Protein AF-A0A959ZJ84-F1 (afdb_monomer_lite)

Secondary structure (DSSP, 8-state):
----HHHHHHHHHHHHHHHHHHHHTT-----S---S-HHHHHHHHTT-HHHHHHHHHHHH---HHHHHHHHHHHHHH-

Structure (mmCIF, N/CA/C/O backbone):
data_AF-A0A959ZJ84-F1
#
_entry.id   AF-A0A959ZJ84-F1
#
loop_
_atom_site.group_PDB
_atom_site.id
_atom_site.type_symbol
_atom_site.label_atom_id
_atom_site.label_alt_id
_atom_site.la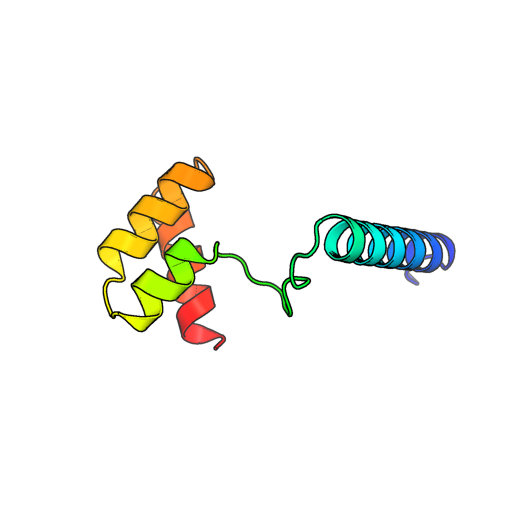bel_comp_id
_atom_site.label_asym_id
_atom_site.label_entity_id
_atom_site.label_seq_id
_atom_site.pdbx_P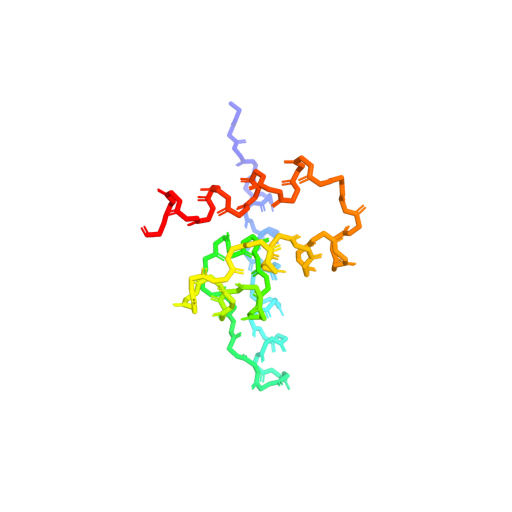DB_ins_code
_atom_site.Cartn_x
_atom_site.Cartn_y
_atom_site.Cartn_z
_atom_site.occupancy
_atom_site.B_iso_or_equiv
_atom_site.auth_seq_id
_atom_site.auth_comp_id
_atom_site.auth_asym_id
_atom_site.auth_atom_id
_atom_site.pdbx_PDB_model_num
ATOM 1 N N . MET A 1 1 ? 10.874 18.258 -24.587 1.00 49.06 1 MET A N 1
ATOM 2 C CA . MET A 1 1 ? 11.452 16.990 -24.109 1.00 49.06 1 MET A CA 1
ATOM 3 C C . MET A 1 1 ? 10.310 15.990 -24.149 1.00 49.06 1 MET A C 1
ATOM 5 O O . MET A 1 1 ? 9.464 16.025 -23.269 1.00 49.06 1 MET A O 1
ATOM 9 N N . GLY A 1 2 ? 10.134 15.304 -25.282 1.00 60.19 2 GLY A N 1
ATOM 10 C CA . GLY A 1 2 ? 9.042 14.337 -25.423 1.00 60.19 2 GLY A CA 1
ATOM 11 C C . GLY A 1 2 ? 9.334 13.169 -24.497 1.00 60.19 2 GLY A C 1
ATOM 12 O O . GLY A 1 2 ? 10.482 12.750 -24.438 1.00 60.19 2 GLY A O 1
ATOM 13 N N . ILE A 1 3 ? 8.343 12.699 -23.742 1.00 62.34 3 ILE A N 1
ATOM 14 C CA . ILE A 1 3 ? 8.469 11.441 -23.002 1.00 62.34 3 ILE A CA 1
ATOM 15 C C . ILE A 1 3 ? 8.904 10.393 -2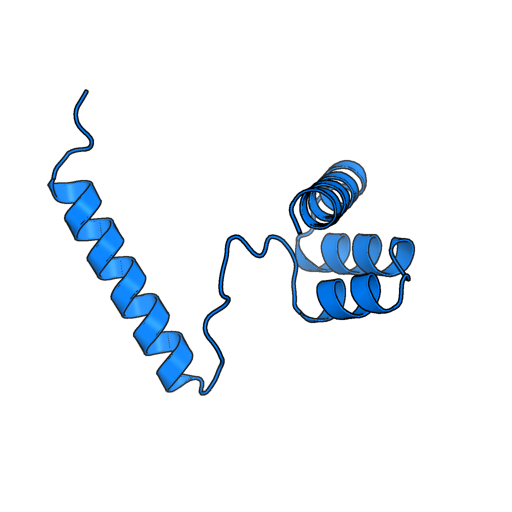4.036 1.00 62.34 3 ILE A C 1
ATOM 17 O O . ILE A 1 3 ? 8.164 10.163 -24.997 1.00 62.34 3 ILE A O 1
ATOM 21 N N . ASP A 1 4 ? 10.122 9.851 -23.924 1.00 76.50 4 ASP A N 1
ATOM 22 C CA . ASP A 1 4 ? 10.655 8.979 -24.970 1.00 76.50 4 ASP A CA 1
ATOM 23 C C . ASP A 1 4 ? 9.720 7.777 -25.155 1.00 76.50 4 ASP A C 1
ATOM 25 O O . ASP A 1 4 ? 9.263 7.166 -24.187 1.00 76.50 4 ASP A O 1
ATOM 29 N N . SER A 1 5 ? 9.406 7.447 -26.410 1.00 79.44 5 SER A N 1
ATOM 30 C CA . SER A 1 5 ? 8.452 6.386 -26.774 1.00 79.44 5 SER A CA 1
ATOM 31 C C . SER A 1 5 ? 8.780 5.037 -26.123 1.00 79.44 5 SER A C 1
ATOM 33 O O . SER A 1 5 ? 7.888 4.215 -25.918 1.00 79.44 5 SER A O 1
ATOM 35 N N . GLU A 1 6 ? 10.049 4.813 -25.788 1.00 85.56 6 GLU A N 1
ATOM 36 C CA . GLU A 1 6 ? 10.521 3.646 -25.052 1.00 85.56 6 GLU A CA 1
ATOM 37 C C . GLU A 1 6 ? 9.980 3.607 -23.614 1.00 85.56 6 GLU A C 1
ATOM 39 O O . GLU A 1 6 ? 9.523 2.558 -23.161 1.00 85.56 6 GLU A O 1
ATOM 44 N N . TYR A 1 7 ? 9.940 4.746 -22.912 1.00 86.06 7 TYR A N 1
ATOM 45 C CA . TYR A 1 7 ? 9.370 4.828 -21.565 1.00 86.06 7 TYR A CA 1
ATOM 46 C C . TYR A 1 7 ? 7.880 4.510 -21.570 1.00 86.06 7 TYR A C 1
ATOM 48 O O . TYR A 1 7 ? 7.419 3.765 -20.711 1.00 86.06 7 TYR A O 1
ATOM 56 N N . ILE A 1 8 ? 7.136 5.005 -22.562 1.00 86.88 8 ILE A N 1
ATOM 57 C CA . ILE A 1 8 ? 5.698 4.727 -22.690 1.00 86.88 8 ILE A CA 1
ATOM 58 C C . ILE A 1 8 ? 5.464 3.226 -22.891 1.00 86.88 8 ILE A C 1
ATOM 60 O O . ILE A 1 8 ? 4.636 2.625 -22.208 1.00 86.88 8 ILE A O 1
ATOM 64 N N . GLN A 1 9 ? 6.237 2.594 -23.778 1.00 87.31 9 GLN A N 1
ATOM 65 C CA . GLN A 1 9 ? 6.157 1.148 -23.991 1.00 87.31 9 GLN A CA 1
ATOM 66 C C . GLN A 1 9 ? 6.541 0.361 -22.738 1.00 87.31 9 GLN A C 1
ATOM 68 O O . GLN A 1 9 ? 5.920 -0.658 -22.425 1.00 87.31 9 GLN A O 1
ATOM 73 N N . ARG A 1 10 ? 7.552 0.832 -22.002 1.00 91.31 10 ARG A N 1
ATOM 74 C CA . ARG A 1 10 ? 7.989 0.190 -20.767 1.00 91.31 10 ARG A CA 1
ATOM 75 C C . ARG A 1 10 ? 6.936 0.292 -19.668 1.00 91.31 10 ARG A C 1
ATOM 77 O O . ARG A 1 10 ? 6.714 -0.708 -18.992 1.00 91.31 10 ARG A O 1
ATOM 84 N N . ILE A 1 11 ? 6.291 1.448 -19.515 1.00 90.12 11 ILE A N 1
ATOM 85 C CA . ILE A 1 11 ? 5.207 1.671 -18.551 1.00 90.12 11 ILE A CA 1
ATOM 86 C C . ILE A 1 11 ? 4.023 0.762 -18.881 1.00 90.12 11 ILE A C 1
ATOM 88 O O . ILE A 1 11 ? 3.633 -0.029 -18.030 1.00 90.12 11 ILE A O 1
ATOM 92 N N . ALA A 1 12 ? 3.558 0.743 -20.132 1.00 86.56 12 ALA A N 1
ATOM 93 C CA . ALA A 1 12 ? 2.447 -0.119 -20.543 1.00 86.56 12 ALA A CA 1
ATOM 94 C C . ALA A 1 12 ? 2.732 -1.616 -20.301 1.00 86.56 12 ALA A C 1
ATOM 96 O O . ALA A 1 12 ? 1.861 -2.384 -19.888 1.00 86.56 12 ALA A O 1
ATOM 97 N N . ALA A 1 13 ? 3.977 -2.054 -20.526 1.00 92.00 13 ALA A N 1
ATOM 98 C CA . ALA A 1 13 ? 4.384 -3.428 -20.241 1.00 92.00 13 ALA A CA 1
ATOM 99 C C . ALA A 1 13 ? 4.412 -3.746 -18.735 1.00 92.00 13 ALA A C 1
ATOM 101 O O . ALA A 1 13 ? 4.208 -4.900 -18.357 1.00 92.00 13 ALA A O 1
ATOM 102 N N . LEU A 1 14 ? 4.702 -2.758 -17.885 1.00 91.88 14 LEU A N 1
ATOM 103 C CA . LEU A 1 14 ? 4.650 -2.906 -16.432 1.00 91.88 14 LEU A CA 1
ATOM 104 C C . LEU A 1 14 ? 3.203 -2.932 -15.936 1.00 91.88 14 LEU A C 1
ATOM 106 O O . LEU A 1 14 ? 2.864 -3.845 -15.191 1.00 91.88 14 LEU A O 1
ATOM 110 N N . GLU A 1 15 ? 2.355 -2.015 -16.402 1.00 88.62 15 GLU A N 1
ATOM 111 C CA . GLU A 1 15 ? 0.924 -1.961 -16.066 1.00 88.62 15 GLU A CA 1
ATOM 112 C C . GLU A 1 15 ? 0.232 -3.291 -16.379 1.00 88.62 15 GLU A C 1
A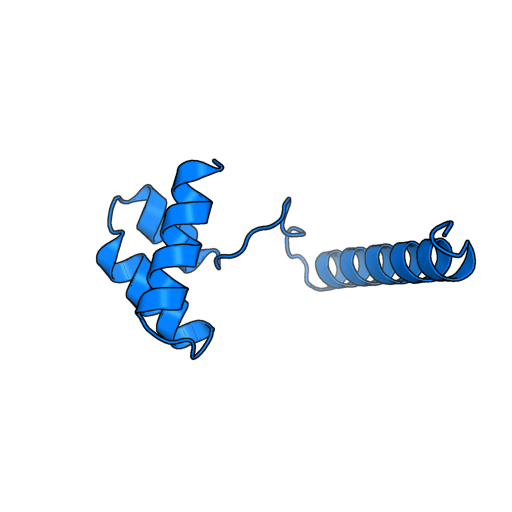TOM 114 O O . GLU A 1 15 ? -0.420 -3.874 -15.517 1.00 88.62 15 GLU A O 1
ATOM 119 N N . ARG A 1 16 ? 0.482 -3.861 -17.567 1.00 89.88 16 ARG A N 1
ATOM 120 C CA . ARG A 1 16 ? -0.065 -5.174 -17.935 1.00 89.88 16 ARG A CA 1
ATOM 121 C C . ARG A 1 16 ? 0.366 -6.288 -16.979 1.00 89.88 16 ARG A C 1
ATOM 123 O O . ARG A 1 16 ? -0.463 -7.074 -16.543 1.00 89.88 16 ARG A O 1
ATOM 130 N N . LYS A 1 17 ? 1.656 -6.350 -16.632 1.00 91.94 17 LYS A N 1
ATOM 131 C CA . LYS A 1 17 ? 2.172 -7.371 -15.703 1.00 91.94 17 LYS A CA 1
ATOM 132 C C . LYS A 1 17 ? 1.583 -7.229 -14.304 1.00 91.94 17 LYS A C 1
ATOM 134 O O . LYS A 1 17 ? 1.394 -8.234 -13.629 1.00 91.94 17 LYS A O 1
ATOM 139 N N . VAL A 1 18 ? 1.352 -5.998 -13.857 1.00 89.31 18 VAL A N 1
ATOM 140 C CA . VAL A 1 18 ? 0.725 -5.722 -12.562 1.00 89.31 18 VAL A CA 1
ATOM 141 C C . VAL A 1 18 ? -0.719 -6.218 -12.565 1.00 89.31 18 VAL A C 1
ATOM 143 O O . VAL A 1 18 ? -1.097 -6.940 -11.645 1.00 89.31 18 VAL A O 1
ATOM 146 N N . SER A 1 19 ? -1.479 -5.930 -13.623 1.00 85.69 19 SER A N 1
ATOM 147 C CA . SER A 1 19 ? -2.851 -6.424 -13.778 1.00 85.69 19 SER A CA 1
ATOM 148 C C . SER A 1 19 ? -2.909 -7.962 -13.800 1.00 85.69 19 SER A C 1
ATOM 150 O O . SER A 1 19 ? -3.650 -8.564 -13.021 1.00 85.69 19 SER A O 1
ATOM 152 N N . ASP A 1 20 ? -2.021 -8.616 -14.565 1.00 92.06 20 ASP A N 1
ATOM 153 C CA . ASP A 1 20 ? -1.910 -10.085 -14.610 1.00 92.06 20 ASP A CA 1
ATOM 154 C C . ASP A 1 20 ? -1.601 -10.690 -13.218 1.00 92.06 20 ASP A C 1
ATOM 156 O O . ASP A 1 20 ? -2.105 -11.757 -12.860 1.00 92.06 20 ASP A O 1
ATOM 160 N N . LEU A 1 21 ? -0.775 -10.017 -12.403 1.00 91.19 21 LEU A N 1
ATOM 161 C CA . LEU A 1 21 ? -0.464 -10.452 -11.035 1.00 91.19 21 LEU A CA 1
ATOM 162 C C . LEU A 1 21 ? -1.671 -10.328 -10.100 1.00 91.19 21 LEU A C 1
ATOM 164 O O . LEU A 1 21 ? -1.897 -11.229 -9.292 1.00 91.19 21 LEU A O 1
ATOM 168 N N . TYR A 1 22 ? -2.439 -9.239 -10.190 1.00 87.00 22 TYR A N 1
ATOM 169 C CA . TYR A 1 22 ? -3.658 -9.073 -9.394 1.00 87.00 22 TYR A CA 1
ATOM 170 C C . TYR A 1 22 ? -4.697 -10.145 -9.730 1.00 87.00 22 TYR A C 1
ATOM 172 O O . TYR A 1 22 ? -5.243 -10.765 -8.811 1.00 87.00 22 TYR A O 1
ATOM 180 N N . GLU A 1 23 ? -4.884 -10.445 -11.020 1.00 86.81 23 GLU A N 1
ATOM 181 C CA . GLU A 1 23 ? -5.756 -11.530 -11.478 1.00 86.81 23 GLU A CA 1
ATOM 182 C C . GLU A 1 23 ? -5.294 -12.890 -10.933 1.00 86.81 23 GLU A C 1
ATOM 184 O O . GLU A 1 23 ? -6.087 -13.621 -10.335 1.00 86.81 23 GLU A O 1
ATOM 189 N N . ALA A 1 24 ? -4.000 -13.208 -11.046 1.00 90.69 24 ALA A N 1
ATOM 190 C CA . ALA A 1 24 ? -3.441 -14.464 -10.543 1.00 90.69 24 ALA A CA 1
ATOM 191 C C . ALA A 1 24 ? -3.581 -14.620 -9.018 1.00 90.69 24 ALA A C 1
ATOM 193 O O . ALA A 1 24 ? -3.735 -15.733 -8.512 1.00 90.69 24 ALA A O 1
ATOM 194 N N . LEU A 1 25 ? -3.535 -13.511 -8.276 1.00 88.62 25 LEU A N 1
ATOM 195 C CA . LEU A 1 25 ? -3.740 -13.480 -6.828 1.00 88.62 25 LEU A CA 1
ATOM 196 C C . LEU A 1 25 ? -5.225 -13.477 -6.427 1.00 88.62 25 LEU A C 1
ATOM 198 O O . LEU A 1 25 ? -5.519 -13.527 -5.230 1.00 88.62 25 LEU A O 1
ATOM 202 N N . GLY A 1 26 ? -6.154 -13.402 -7.389 1.00 86.38 26 GLY A N 1
ATOM 203 C CA . GLY A 1 26 ? -7.591 -13.293 -7.134 1.00 86.38 26 GLY A CA 1
ATOM 204 C C . GLY A 1 26 ? -7.967 -12.019 -6.374 1.00 86.38 26 GLY A C 1
ATOM 205 O O . GLY A 1 26 ? -8.935 -12.014 -5.613 1.00 86.38 26 GLY A O 1
ATOM 206 N N . ARG A 1 27 ? -7.169 -10.956 -6.519 1.00 79.25 27 ARG A N 1
ATOM 207 C CA . ARG A 1 27 ? -7.372 -9.669 -5.847 1.00 79.25 27 ARG A CA 1
ATOM 208 C C . ARG A 1 27 ? -7.832 -8.633 -6.858 1.00 79.25 27 ARG A C 1
ATOM 210 O O . ARG A 1 27 ? -7.366 -8.618 -7.991 1.00 79.25 27 ARG A O 1
ATOM 217 N N . ALA A 1 28 ? -8.724 -7.748 -6.427 1.00 71.69 28 ALA A N 1
ATOM 218 C CA . ALA A 1 28 ? -9.072 -6.581 -7.222 1.00 71.69 28 ALA A CA 1
ATOM 219 C C . ALA A 1 28 ? -7.837 -5.681 -7.366 1.00 71.69 28 ALA A C 1
ATOM 221 O O . ALA A 1 28 ? -7.157 -5.397 -6.376 1.00 71.69 28 ALA A O 1
ATOM 222 N N . GLU A 1 29 ? -7.549 -5.264 -8.597 1.00 76.75 29 GLU A N 1
ATOM 223 C CA . GLU A 1 29 ? -6.532 -4.253 -8.866 1.00 76.75 29 GLU A CA 1
ATOM 224 C C . GLU A 1 29 ? -6.965 -2.937 -8.195 1.00 76.75 29 GLU A C 1
ATOM 226 O O . GLU A 1 29 ? -8.124 -2.536 -8.347 1.00 76.75 29 GLU A O 1
ATOM 231 N N . PRO A 1 30 ? -6.089 -2.280 -7.415 1.00 67.12 30 PRO A N 1
ATOM 232 C CA . PRO A 1 30 ? -6.426 -1.024 -6.769 1.00 67.12 30 PRO A CA 1
ATOM 233 C C . PRO A 1 30 ? -6.718 0.023 -7.844 1.00 67.12 30 PRO A C 1
ATOM 235 O O . PRO A 1 30 ? -5.848 0.425 -8.616 1.00 67.12 30 PRO A O 1
ATOM 238 N N . THR A 1 31 ? -7.975 0.452 -7.915 1.00 52.06 31 THR A N 1
ATOM 239 C CA . THR A 1 31 ? -8.404 1.502 -8.831 1.00 52.06 31 THR A CA 1
ATOM 240 C C . THR A 1 31 ? -8.028 2.851 -8.245 1.00 52.06 31 THR A C 1
ATOM 242 O O . THR A 1 31 ? -8.676 3.340 -7.324 1.00 52.06 31 THR A O 1
ATOM 245 N N . GLY A 1 32 ? -6.990 3.459 -8.807 1.00 50.19 32 GLY A N 1
ATOM 246 C CA . GLY A 1 32 ? -6.570 4.812 -8.474 1.00 50.19 32 GLY A CA 1
ATOM 247 C C . GLY A 1 32 ? -5.245 4.869 -7.731 1.00 50.19 32 GLY A C 1
ATOM 248 O O . GLY A 1 32 ? -4.629 3.865 -7.385 1.00 50.19 32 GLY A O 1
ATOM 249 N N . ASN A 1 33 ? -4.814 6.102 -7.497 1.00 50.72 33 ASN A N 1
ATOM 250 C CA . ASN A 1 33 ? -3.627 6.455 -6.733 1.00 50.72 33 ASN A CA 1
ATOM 251 C C . ASN A 1 33 ? -3.898 6.232 -5.233 1.00 50.72 33 ASN A C 1
ATOM 253 O O . ASN A 1 33 ? -3.746 7.161 -4.447 1.00 50.72 33 ASN A O 1
ATOM 257 N N . ALA A 1 34 ? -4.420 5.057 -4.857 1.00 54.31 34 ALA A N 1
ATOM 258 C CA . ALA A 1 34 ? -4.773 4.715 -3.488 1.00 54.31 34 ALA A CA 1
ATOM 259 C C . ALA A 1 34 ? -3.486 4.716 -2.661 1.00 54.31 34 ALA A C 1
ATOM 261 O O . ALA A 1 34 ? -2.742 3.739 -2.593 1.00 54.31 34 ALA A O 1
ATOM 262 N N . THR A 1 35 ? -3.191 5.880 -2.091 1.00 61.12 35 THR A N 1
ATOM 263 C CA . THR A 1 35 ? -2.022 6.149 -1.254 1.00 61.12 35 THR A CA 1
ATOM 264 C C . THR A 1 35 ? -2.098 5.398 0.067 1.00 61.12 35 THR A C 1
ATOM 266 O O . THR A 1 35 ? -1.129 5.392 0.815 1.00 61.12 35 THR A O 1
ATOM 269 N N . VAL A 1 36 ? -3.248 4.797 0.367 1.00 70.50 36 VAL A N 1
ATOM 270 C CA . VAL A 1 36 ? -3.596 4.206 1.650 1.00 70.50 36 VAL A CA 1
ATOM 271 C C . VAL A 1 36 ? -4.068 2.773 1.440 1.00 70.50 36 VAL A C 1
ATOM 273 O O . VAL A 1 36 ? -4.597 2.413 0.394 1.00 70.50 36 VAL A O 1
ATOM 276 N N . SER A 1 37 ? -3.827 1.925 2.428 1.00 80.62 37 SER A N 1
ATOM 277 C CA . SER A 1 37 ? -4.205 0.516 2.374 1.00 80.62 37 SER A CA 1
ATOM 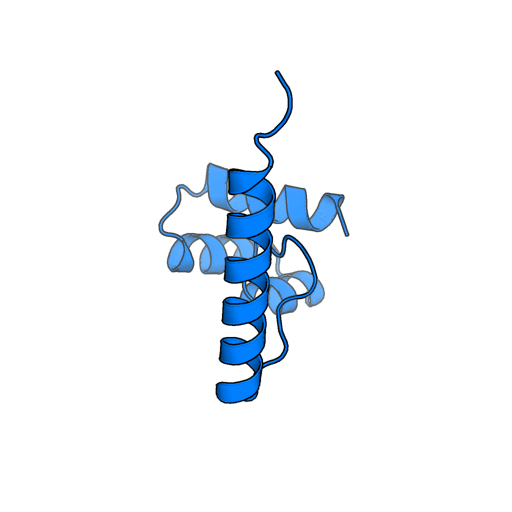278 C C . SER A 1 37 ? -5.702 0.307 2.669 1.00 80.62 37 SER A C 1
ATOM 280 O O . SER A 1 37 ? -6.319 1.141 3.335 1.00 80.62 37 SER A O 1
ATOM 282 N N . PRO A 1 38 ? -6.295 -0.843 2.285 1.00 81.81 38 PRO A N 1
ATOM 283 C CA . PRO A 1 38 ? -7.723 -1.115 2.503 1.00 81.81 38 PRO A CA 1
ATOM 284 C C . PRO A 1 38 ? -8.169 -1.024 3.973 1.00 81.81 38 PRO A C 1
ATOM 286 O O . PRO A 1 38 ? -9.301 -0.653 4.272 1.00 81.81 38 PRO A O 1
ATOM 289 N N . GLU A 1 39 ? -7.274 -1.351 4.909 1.00 83.19 39 GLU A N 1
ATOM 290 C CA . GLU A 1 39 ? -7.527 -1.223 6.350 1.00 83.19 39 GLU A CA 1
ATOM 291 C C . GLU A 1 39 ? -7.654 0.249 6.771 1.00 83.19 39 GLU A C 1
ATOM 293 O O . GLU A 1 39 ? -8.520 0.614 7.566 1.00 83.19 39 GLU A O 1
ATOM 298 N N . VAL A 1 40 ? -6.812 1.112 6.204 1.00 85.62 40 VAL A N 1
ATOM 299 C CA . VAL A 1 40 ? -6.832 2.557 6.434 1.00 85.62 40 VAL A CA 1
ATOM 300 C C . VAL A 1 40 ? -8.076 3.181 5.800 1.00 85.62 40 VAL A C 1
ATOM 302 O O . VAL A 1 40 ? -8.728 4.000 6.443 1.00 85.62 40 VAL A O 1
ATOM 305 N N . GLU A 1 41 ? -8.466 2.748 4.598 1.00 85.69 41 GLU A N 1
ATOM 306 C CA . GLU A 1 41 ? -9.712 3.177 3.946 1.00 85.69 41 GLU A CA 1
ATOM 307 C C . GLU A 1 41 ? -10.946 2.854 4.794 1.00 85.69 41 GLU A C 1
ATOM 309 O O . GLU A 1 41 ? -11.814 3.708 4.984 1.00 85.69 41 GLU A O 1
ATOM 314 N N . GLN A 1 42 ? -11.011 1.646 5.363 1.00 86.81 42 GLN A N 1
ATOM 315 C CA . GLN A 1 42 ? -12.113 1.249 6.238 1.00 86.81 42 GLN A CA 1
ATOM 316 C C . GLN A 1 42 ? -12.172 2.117 7.502 1.00 86.81 42 GLN A C 1
ATOM 318 O O . GLN A 1 42 ? -13.241 2.595 7.880 1.00 86.81 42 GLN A O 1
ATOM 323 N N . LEU A 1 43 ? -11.021 2.397 8.119 1.00 89.44 43 LEU A N 1
ATOM 324 C CA . LEU A 1 43 ? -10.939 3.285 9.280 1.00 89.44 43 LEU A CA 1
ATOM 325 C C . LEU A 1 43 ? -11.354 4.723 8.945 1.00 89.44 43 LEU A C 1
ATOM 327 O O . LEU A 1 43 ? -11.969 5.388 9.778 1.00 89.44 43 LEU A O 1
ATOM 331 N N . ILE A 1 44 ? -11.050 5.200 7.738 1.00 87.81 44 ILE A N 1
ATOM 332 C CA . ILE A 1 44 ? -11.507 6.503 7.245 1.00 87.81 44 ILE A CA 1
ATOM 333 C C . ILE A 1 44 ? -13.030 6.506 7.060 1.00 87.81 44 ILE A C 1
ATOM 335 O O . ILE A 1 44 ? -13.693 7.423 7.547 1.00 87.81 44 ILE A O 1
ATOM 339 N N . ALA A 1 45 ? -13.596 5.467 6.439 1.00 85.56 45 ALA A N 1
ATOM 340 C CA . ALA A 1 45 ? -15.043 5.321 6.259 1.00 85.56 45 ALA A CA 1
ATOM 341 C C . ALA A 1 45 ? -15.801 5.274 7.602 1.00 85.56 45 ALA A C 1
ATOM 343 O O . ALA A 1 45 ? -16.892 5.828 7.737 1.00 85.56 45 ALA A O 1
ATOM 344 N N . GLU A 1 46 ? -15.191 4.686 8.631 1.00 90.75 46 GLU A N 1
ATOM 345 C CA . GLU A 1 46 ? -15.698 4.648 10.008 1.00 90.75 46 GLU A CA 1
ATOM 346 C C . GLU A 1 46 ? -15.479 5.961 10.795 1.00 90.75 46 GLU A C 1
ATOM 348 O O . GLU A 1 46 ? -15.750 6.013 11.994 1.00 90.75 46 GLU A O 1
ATOM 353 N N . ASN A 1 47 ? -15.002 7.038 10.152 1.00 85.94 47 ASN A N 1
ATOM 354 C CA . ASN A 1 47 ? -14.629 8.318 10.780 1.00 85.94 47 ASN A CA 1
ATOM 355 C C . ASN A 1 47 ? -13.531 8.195 11.860 1.00 85.94 47 ASN A C 1
ATOM 357 O O . ASN A 1 47 ? -13.357 9.079 12.703 1.00 85.94 47 ASN A O 1
ATOM 361 N N . ASN A 1 48 ? -12.737 7.125 11.829 1.00 92.00 48 ASN A N 1
ATOM 362 C CA . ASN A 1 48 ? -11.670 6.850 12.786 1.00 92.00 48 ASN A CA 1
ATOM 363 C C . ASN A 1 48 ? -10.291 7.280 12.255 1.00 92.00 48 ASN A C 1
ATOM 365 O O . ASN A 1 48 ? -9.330 6.507 12.213 1.00 92.00 48 ASN A O 1
ATOM 369 N N . VAL A 1 49 ? -10.189 8.551 11.862 1.00 88.69 49 VAL A N 1
ATOM 370 C CA . VAL A 1 49 ? -9.021 9.123 11.165 1.00 88.69 49 VAL A CA 1
ATOM 371 C C . VAL A 1 49 ? -7.727 8.997 11.978 1.00 88.69 49 VAL A C 1
ATOM 373 O O . VAL A 1 49 ? -6.669 8.707 11.431 1.00 88.69 49 VAL A O 1
ATOM 376 N N . ILE A 1 50 ? -7.792 9.139 13.306 1.00 90.50 50 ILE A N 1
ATOM 377 C CA . ILE A 1 50 ? -6.606 9.011 14.171 1.00 90.50 50 ILE A CA 1
ATOM 378 C C . ILE A 1 50 ? -6.024 7.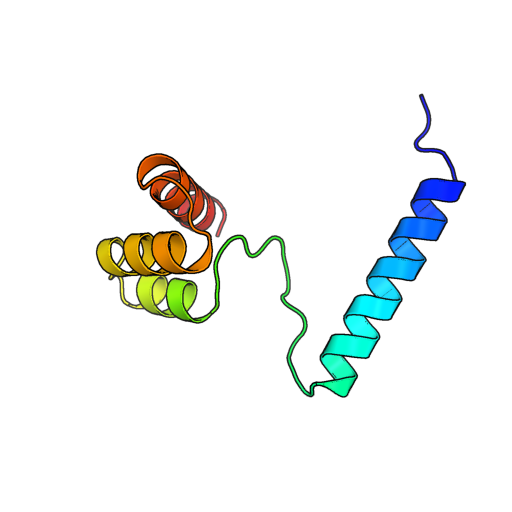595 14.095 1.00 90.50 50 ILE A C 1
ATOM 380 O O . ILE A 1 50 ? -4.804 7.425 14.057 1.00 90.50 50 ILE A O 1
ATOM 384 N N . LYS A 1 51 ? -6.885 6.572 14.079 1.00 91.94 51 LYS A N 1
ATOM 385 C CA . LYS A 1 51 ? -6.446 5.182 13.949 1.00 91.94 51 LYS A CA 1
ATOM 386 C C . LYS A 1 51 ? -5.956 4.897 12.528 1.00 91.94 51 LYS A C 1
ATOM 388 O O . LYS A 1 51 ? -4.942 4.225 12.389 1.00 91.94 51 LYS A O 1
ATOM 393 N N . ALA A 1 52 ? -6.603 5.471 11.513 1.00 90.06 52 ALA A N 1
ATOM 394 C CA . ALA A 1 52 ? -6.173 5.383 10.118 1.00 90.06 52 ALA A CA 1
ATOM 395 C C . ALA A 1 52 ? -4.738 5.911 9.923 1.00 90.06 52 ALA A C 1
ATOM 397 O O . ALA A 1 52 ? -3.904 5.214 9.356 1.00 90.06 52 ALA A O 1
ATOM 398 N N . ILE A 1 53 ? -4.415 7.083 10.489 1.00 89.62 53 ILE A N 1
ATOM 399 C CA . ILE A 1 53 ? -3.061 7.666 10.445 1.00 89.62 53 ILE A CA 1
ATOM 400 C C . ILE A 1 53 ? -2.038 6.744 11.114 1.00 89.62 53 ILE A C 1
ATOM 402 O O . ILE A 1 53 ? -0.960 6.537 10.568 1.00 89.62 53 ILE A O 1
ATOM 406 N N . LYS A 1 54 ? -2.365 6.174 12.281 1.00 90.88 54 LYS A N 1
ATOM 407 C CA . LYS A 1 54 ? -1.458 5.251 12.984 1.00 90.88 54 LYS A CA 1
ATOM 408 C C . LYS A 1 54 ? -1.175 3.993 12.171 1.00 90.88 54 LYS A C 1
ATOM 410 O O . LYS A 1 54 ? -0.019 3.620 12.029 1.00 90.88 54 LYS A O 1
ATOM 415 N N . VAL A 1 55 ? -2.214 3.369 11.623 1.00 90.69 55 VAL A N 1
ATOM 416 C CA . VAL A 1 55 ? -2.068 2.161 10.800 1.00 90.69 55 VAL A CA 1
ATOM 417 C C . VAL A 1 55 ? -1.266 2.470 9.534 1.00 90.69 55 VAL A C 1
ATOM 419 O O . VAL A 1 55 ? -0.342 1.734 9.200 1.00 90.69 55 VAL A O 1
ATOM 422 N N . HIS A 1 56 ? -1.544 3.598 8.874 1.00 86.62 56 HIS A N 1
ATOM 423 C CA . HIS A 1 56 ? -0.791 4.039 7.697 1.00 86.62 56 HIS A CA 1
ATOM 424 C C . HIS A 1 56 ? 0.686 4.300 8.024 1.00 86.62 56 HIS A C 1
ATOM 426 O O . HIS A 1 56 ? 1.577 3.893 7.279 1.00 86.62 56 HIS A O 1
ATOM 432 N N . GLN A 1 57 ? 0.962 4.901 9.183 1.00 88.94 57 GLN A N 1
ATOM 433 C CA . GLN A 1 57 ? 2.317 5.110 9.688 1.00 88.94 57 GLN A CA 1
ATOM 434 C C . GLN A 1 57 ? 3.048 3.783 9.944 1.00 88.94 57 GLN A C 1
ATOM 436 O O . GLN A 1 57 ? 4.195 3.624 9.537 1.00 88.94 57 GLN A O 1
ATOM 441 N N . GLU A 1 58 ? 2.393 2.821 10.599 1.00 86.94 58 GLU A N 1
ATOM 442 C CA . GLU A 1 58 ? 2.971 1.507 10.912 1.00 86.94 58 GLU A CA 1
ATOM 443 C C . GLU A 1 58 ? 3.273 0.693 9.649 1.00 86.94 58 GLU A C 1
ATOM 445 O O . GLU A 1 58 ? 4.293 0.009 9.581 1.00 86.94 58 GLU A O 1
ATOM 450 N N . GLN A 1 59 ? 2.417 0.791 8.633 1.00 82.44 59 GLN A N 1
ATOM 451 C CA . GLN A 1 59 ? 2.579 0.060 7.378 1.00 82.44 59 GLN A CA 1
ATOM 452 C C . GLN A 1 59 ? 3.647 0.667 6.462 1.00 82.44 59 GLN A C 1
ATOM 454 O O . GLN A 1 59 ? 4.354 -0.068 5.773 1.00 82.44 59 GLN A O 1
ATOM 459 N N . THR A 1 60 ? 3.766 1.996 6.438 1.00 81.00 60 THR A N 1
ATOM 460 C CA . THR A 1 60 ? 4.718 2.702 5.563 1.00 81.00 60 THR A CA 1
ATOM 461 C C . THR A 1 60 ? 6.056 2.996 6.242 1.00 81.00 60 THR A C 1
ATOM 463 O O . THR A 1 60 ? 7.046 3.245 5.555 1.00 81.00 60 THR A O 1
ATOM 466 N N . GLY A 1 61 ? 6.108 2.976 7.578 1.00 81.31 61 GLY A N 1
ATOM 467 C CA . GLY A 1 61 ? 7.282 3.363 8.365 1.00 81.31 61 GLY A CA 1
ATOM 468 C C . GLY A 1 61 ? 7.625 4.853 8.266 1.00 81.31 61 GLY A C 1
ATOM 469 O O . GLY A 1 61 ? 8.738 5.247 8.609 1.00 81.31 61 GLY A O 1
ATOM 470 N N . THR A 1 62 ? 6.701 5.673 7.761 1.00 79.25 62 THR A N 1
ATOM 471 C CA . THR A 1 62 ? 6.896 7.114 7.585 1.00 79.25 62 THR A CA 1
ATOM 472 C C . THR A 1 62 ? 6.730 7.874 8.901 1.00 79.25 62 THR A C 1
ATOM 474 O O . THR A 1 62 ? 6.195 7.370 9.893 1.00 79.25 62 THR A O 1
ATOM 477 N N . ASP A 1 63 ? 7.202 9.118 8.935 1.00 85.12 63 ASP A N 1
ATOM 478 C CA . ASP A 1 63 ? 6.955 9.999 10.071 1.00 85.12 63 ASP A CA 1
ATOM 479 C C . ASP A 1 63 ? 5.465 10.337 10.193 1.00 85.12 63 ASP A C 1
ATOM 481 O O . ASP A 1 63 ? 4.751 10.475 9.200 1.00 85.12 63 ASP A O 1
ATOM 485 N N . LEU A 1 64 ? 4.998 10.565 11.424 1.00 85.06 64 LEU A N 1
ATOM 486 C CA . LEU A 1 64 ? 3.593 10.876 11.716 1.00 85.06 64 LEU A CA 1
ATOM 487 C C . LEU A 1 64 ? 3.051 12.061 10.894 1.00 85.06 64 LEU A C 1
ATOM 489 O O . LEU A 1 64 ? 1.879 12.077 10.525 1.00 85.06 64 LEU A O 1
ATOM 493 N N . ALA A 1 65 ? 3.896 13.054 10.608 1.00 85.06 65 ALA A N 1
ATOM 494 C CA . ALA A 1 65 ? 3.525 14.205 9.790 1.00 85.06 65 ALA A CA 1
ATOM 495 C C . ALA A 1 65 ? 3.237 13.812 8.331 1.00 85.06 65 ALA A C 1
ATOM 497 O O . ALA A 1 65 ? 2.264 14.298 7.759 1.00 85.06 65 ALA A O 1
ATOM 498 N N . VAL A 1 66 ? 4.045 12.908 7.769 1.00 80.06 66 VAL A N 1
ATOM 499 C CA . VAL A 1 66 ? 3.875 12.377 6.409 1.00 80.06 66 VAL A CA 1
ATOM 500 C C . VAL A 1 66 ? 2.633 11.494 6.360 1.00 80.06 66 VAL A C 1
ATOM 502 O O . VAL A 1 66 ? 1.757 11.728 5.535 1.00 80.06 66 VAL A O 1
ATOM 505 N N . ALA A 1 67 ? 2.481 10.583 7.325 1.00 83.44 67 ALA A N 1
ATOM 506 C CA . ALA A 1 67 ? 1.309 9.719 7.402 1.00 83.44 67 ALA A CA 1
ATOM 507 C C . ALA A 1 67 ? 0.003 10.520 7.532 1.00 83.44 67 ALA A C 1
ATOM 509 O O . ALA A 1 67 ? -0.990 10.203 6.886 1.00 83.44 67 ALA A O 1
ATOM 510 N N . LYS A 1 68 ? -0.007 11.597 8.328 1.00 85.06 68 LYS A N 1
ATOM 511 C CA . LYS A 1 68 ? -1.161 12.502 8.414 1.00 85.06 68 LYS A CA 1
ATOM 512 C C . LYS A 1 68 ? -1.436 13.197 7.081 1.00 85.06 68 LYS A C 1
ATOM 514 O O . LYS A 1 68 ? -2.590 13.280 6.677 1.00 85.06 68 LYS A O 1
ATOM 519 N N . GLN A 1 69 ? -0.397 13.694 6.418 1.00 85.19 69 GLN A N 1
ATOM 520 C CA . GLN A 1 69 ? -0.531 14.389 5.143 1.00 85.19 69 GLN A CA 1
ATOM 521 C C . GLN A 1 69 ? -1.089 13.472 4.046 1.00 85.19 69 GLN A C 1
ATOM 523 O O . GLN A 1 69 ? -1.943 13.908 3.279 1.00 85.19 69 GLN A O 1
ATOM 528 N N . ASP A 1 70 ? -0.672 12.208 4.000 1.00 83.06 70 ASP A N 1
ATOM 529 C CA . ASP A 1 70 ? -1.194 11.223 3.046 1.00 83.06 70 ASP A CA 1
ATOM 530 C C . ASP A 1 70 ? -2.693 10.972 3.244 1.00 83.06 70 ASP A C 1
ATOM 532 O O . ASP A 1 70 ? -3.455 10.937 2.277 1.00 83.06 70 ASP A O 1
ATOM 536 N N . ILE A 1 71 ? -3.127 10.863 4.502 1.00 84.00 71 ILE A N 1
ATOM 537 C CA . ILE A 1 71 ? -4.535 10.667 4.867 1.00 84.00 71 ILE A CA 1
ATOM 538 C C . ILE A 1 71 ? -5.363 11.919 4.564 1.00 84.00 71 ILE A C 1
ATOM 540 O O . ILE A 1 71 ? -6.453 11.815 4.008 1.00 84.00 71 ILE A O 1
ATOM 544 N N . ASP A 1 72 ? -4.843 13.106 4.888 1.00 85.50 72 ASP A N 1
ATOM 545 C CA . ASP A 1 72 ? -5.490 14.388 4.586 1.00 85.50 72 ASP A CA 1
ATOM 546 C C . ASP A 1 72 ? -5.649 14.580 3.063 1.00 85.50 72 ASP A C 1
ATOM 548 O O . ASP A 1 72 ? -6.700 15.026 2.595 1.00 85.50 72 ASP A O 1
ATOM 552 N N . ASN A 1 73 ? -4.635 14.201 2.277 1.00 81.38 73 ASN A N 1
ATOM 553 C CA . ASN A 1 73 ? -4.681 14.230 0.814 1.00 81.38 73 ASN A CA 1
ATOM 554 C C . ASN A 1 73 ? -5.713 13.240 0.263 1.00 81.38 73 ASN A C 1
ATOM 556 O O . ASN A 1 73 ? -6.461 13.590 -0.647 1.00 81.38 73 ASN A O 1
ATOM 560 N N . TYR A 1 74 ? -5.777 12.033 0.830 1.00 81.00 74 TYR A N 1
ATOM 561 C CA . TYR A 1 74 ? -6.771 11.026 0.463 1.00 81.00 74 TYR A CA 1
ATOM 562 C C . TYR A 1 74 ? -8.202 11.514 0.740 1.00 81.00 74 TYR A C 1
ATOM 564 O O . TYR A 1 74 ? -9.066 11.426 -0.125 1.00 81.00 74 TYR A O 1
ATOM 572 N N . LEU A 1 75 ? -8.437 12.116 1.910 1.00 77.75 75 LEU A N 1
ATOM 573 C CA . LEU A 1 75 ? -9.726 12.703 2.294 1.00 77.75 75 LEU A CA 1
ATOM 574 C C . LEU A 1 75 ? -10.135 13.904 1.431 1.00 77.75 75 LEU A C 1
ATOM 576 O O . LEU A 1 75 ? -11.322 14.128 1.219 1.00 77.75 75 LEU A O 1
ATOM 580 N N . SER A 1 76 ? -9.168 14.698 0.970 1.00 76.06 76 SER A N 1
ATOM 581 C CA . SER A 1 76 ? -9.428 15.907 0.174 1.00 76.06 76 SER A CA 1
ATOM 582 C C . SER A 1 76 ? -9.586 15.620 -1.324 1.00 76.06 76 SER A C 1
ATOM 584 O O . SER A 1 76 ? -10.087 16.471 -2.057 1.00 76.06 76 SER A O 1
ATOM 586 N N . GLY A 1 77 ? -9.108 14.459 -1.784 1.00 63.31 77 GLY A N 1
ATOM 587 C CA . GLY A 1 77 ? -9.132 14.030 -3.183 1.00 63.31 77 GLY A CA 1
ATOM 588 C C . GLY A 1 77 ? -10.212 13.002 -3.530 1.00 63.31 77 GLY A C 1
ATOM 589 O O . GLY A 1 77 ? -10.264 12.595 -4.692 1.00 63.31 77 GLY A O 1
ATOM 590 N N . SER A 1 78 ? -11.029 12.577 -2.559 1.00 52.22 78 SER A N 1
ATOM 591 C CA . SER A 1 78 ? -12.105 11.591 -2.736 1.00 52.22 78 SER A CA 1
ATOM 592 C C . SER A 1 78 ? -13.500 12.207 -2.775 1.00 52.22 78 SER A C 1
ATOM 594 O O . SER A 1 78 ? -13.693 13.336 -2.274 1.00 52.22 78 SER A O 1
#

Sequence (78 aa):
MGIDSEYIQRIAALERKVSDLYEALGRAEPTGNATVSPEVEQLIAENNVIKAIKVHQEQTGTDLAVAKQDIDNYLSGS

Foldseek 3Di:
DPPPPVVVVVVVVVVVVLVVVCVVVVHDDDPDPCLADPVLVVCVVVVNNVVSLVVQCVVVVDDSVVSNVSSVCVVVVD

Radius of gyration: 15.93 Å; chains: 1; bounding box: 27×32×41 Å

pLDDT: mean 81.47, std 11.29, range [49.06, 92.06]